Protein AF-A0A3S3P645-F1 (afdb_monomer_lite)

Secondary structure (DSSP, 8-state):
----B-TTTSSSB--EEETTS--EE-HHHHHHHHHHHTTTTSEE-TTT--EESEEEETT-PEEE--------------------------HHHHHHHHHHHHHHHHHHHHHHHHHHHHHHHHHHS-HHHHHHHHHHHHHHHHHHHTT-

Radius of gyration: 29.42 Å; chains: 1; bounding box: 74×70×57 Å

pLDDT: mean 70.56, std 13.42, range [39.84, 90.56]

InterPro domains:
  IPR001841 Zinc finger, RING-type [PS50089] (6-49)
  IPR013083 Zinc finger, RING/FYVE/PHD-type [G3DSA:3.30.40.10] (1-76)
  IPR018957 Zinc finger, C3HC4 RING-type [PF00097] (6-48)

Organism: NCBI:txid1965070

Structure (mmCIF, N/CA/C/O backbone):
data_AF-A0A3S3P645-F1
#
_entry.id   AF-A0A3S3P645-F1
#
loop_
_atom_site.group_PDB
_atom_site.id
_atom_site.type_symbol
_atom_site.label_atom_id
_atom_site.label_alt_id
_atom_site.label_comp_id
_atom_site.label_asym_id
_atom_site.label_entity_id
_atom_site.label_seq_id
_atom_site.pdbx_PDB_ins_code
_atom_site.Cartn_x
_atom_site.Cartn_y
_atom_site.Cartn_z
_atom_site.occupancy
_atom_site.B_iso_or_equiv
_atom_site.auth_seq_id
_atom_site.auth_comp_id
_atom_site.auth_asym_id
_atom_site.auth_atom_id
_atom_site.pdbx_PDB_model_num
ATOM 1 N N . MET A 1 1 ? 10.779 -18.952 7.982 1.00 42.69 1 MET A N 1
ATOM 2 C CA . MET A 1 1 ? 11.229 -17.570 7.736 1.00 42.69 1 MET A CA 1
ATOM 3 C C . MET A 1 1 ? 9.985 -16.738 7.539 1.00 42.69 1 MET A C 1
ATOM 5 O O . MET A 1 1 ? 9.398 -16.782 6.465 1.00 42.69 1 MET A O 1
ATOM 9 N N . ASP A 1 2 ? 9.531 -16.083 8.601 1.00 53.09 2 ASP A N 1
ATOM 10 C CA . ASP A 1 2 ? 8.379 -15.193 8.514 1.00 53.09 2 ASP A CA 1
ATOM 11 C C . ASP A 1 2 ? 8.850 -13.914 7.835 1.00 53.09 2 ASP A C 1
ATOM 13 O O . ASP A 1 2 ? 9.696 -13.201 8.367 1.00 53.09 2 ASP A O 1
ATOM 17 N N . SER A 1 3 ? 8.374 -13.664 6.617 1.00 63.94 3 SER A N 1
ATOM 18 C CA . SER A 1 3 ? 8.698 -12.423 5.926 1.00 63.94 3 SER A CA 1
ATOM 19 C C . SER A 1 3 ? 8.069 -11.275 6.714 1.00 63.94 3 SER A C 1
ATOM 21 O O . SER A 1 3 ? 6.850 -11.209 6.861 1.00 63.94 3 SER A O 1
ATOM 23 N N . GLU A 1 4 ? 8.901 -10.383 7.248 1.00 84.38 4 GLU A N 1
ATOM 24 C CA . GLU A 1 4 ? 8.458 -9.165 7.938 1.00 84.38 4 GLU A CA 1
ATOM 25 C C . GLU A 1 4 ? 7.882 -8.125 6.967 1.00 84.38 4 GLU A C 1
ATOM 27 O O . GLU A 1 4 ? 7.542 -7.020 7.372 1.00 84.38 4 GLU A O 1
ATOM 32 N N . LEU A 1 5 ? 7.766 -8.456 5.680 1.00 90.31 5 LEU A N 1
ATOM 33 C CA . LEU A 1 5 ? 7.269 -7.569 4.640 1.00 90.31 5 LEU A CA 1
ATOM 34 C C . LEU A 1 5 ? 5.745 -7.595 4.545 1.00 90.31 5 LEU A C 1
ATOM 36 O O . LEU A 1 5 ? 5.076 -8.590 4.826 1.00 90.31 5 LEU A O 1
ATOM 40 N N . CYS A 1 6 ? 5.187 -6.471 4.110 1.00 89.19 6 CYS A N 1
ATOM 41 C CA . CYS A 1 6 ? 3.764 -6.328 3.870 1.00 89.19 6 CYS A CA 1
ATOM 42 C C . CYS A 1 6 ? 3.289 -7.298 2.787 1.00 89.19 6 CYS A C 1
ATOM 44 O O . CYS A 1 6 ? 3.789 -7.292 1.667 1.00 89.19 6 CYS A O 1
ATOM 46 N N . GLU A 1 7 ? 2.214 -8.029 3.070 1.00 88.50 7 GLU A N 1
ATOM 47 C CA . GLU A 1 7 ? 1.652 -9.026 2.148 1.00 88.50 7 GLU A CA 1
ATOM 48 C C . GLU A 1 7 ? 0.874 -8.436 0.953 1.00 88.50 7 GLU A C 1
ATOM 50 O O . GLU A 1 7 ? 0.250 -9.176 0.193 1.00 88.50 7 GLU A O 1
ATOM 55 N N . VAL A 1 8 ? 0.862 -7.106 0.811 1.00 89.12 8 VAL A N 1
ATOM 56 C CA . VAL A 1 8 ? 0.199 -6.386 -0.289 1.00 89.12 8 VAL A CA 1
ATOM 57 C C . VAL A 1 8 ? 1.234 -5.739 -1.196 1.00 89.12 8 VAL A C 1
ATOM 59 O O . VAL A 1 8 ? 1.242 -6.021 -2.389 1.00 89.12 8 VAL A O 1
ATOM 62 N N . CYS A 1 9 ? 2.096 -4.872 -0.653 1.00 90.56 9 CYS A N 1
ATOM 63 C CA . CYS A 1 9 ? 3.099 -4.186 -1.467 1.00 90.56 9 CYS A CA 1
ATOM 64 C C . CYS A 1 9 ? 4.414 -4.956 -1.595 1.00 90.56 9 CYS A C 1
ATOM 66 O O . CYS A 1 9 ? 5.139 -4.695 -2.544 1.00 90.56 9 CYS A O 1
ATOM 68 N N . PHE A 1 10 ? 4.734 -5.866 -0.666 1.00 89.81 10 PHE A N 1
ATOM 69 C CA . PHE A 1 10 ? 6.026 -6.567 -0.586 1.00 89.81 10 PHE A CA 1
ATOM 70 C C . PHE A 1 10 ? 7.258 -5.639 -0.562 1.00 89.81 10 PHE A C 1
ATOM 72 O O . PHE A 1 10 ? 8.370 -6.084 -0.827 1.00 89.81 10 PHE A O 1
ATOM 79 N N . ILE A 1 11 ? 7.060 -4.356 -0.239 1.00 89.44 11 ILE A N 1
ATOM 80 C CA . ILE A 1 11 ? 8.100 -3.319 -0.196 1.00 89.44 11 ILE A CA 1
ATOM 81 C C . ILE A 1 11 ? 8.354 -2.914 1.255 1.00 89.44 11 ILE A C 1
ATOM 83 O O . ILE A 1 11 ? 9.472 -3.018 1.748 1.00 89.44 11 ILE A O 1
ATOM 87 N N . ASP A 1 12 ? 7.301 -2.480 1.947 1.00 87.88 12 ASP A N 1
ATOM 88 C CA . ASP A 1 12 ? 7.407 -1.958 3.307 1.00 87.88 12 ASP A CA 1
ATOM 89 C C . ASP A 1 12 ? 7.326 -3.069 4.356 1.00 87.88 12 ASP A C 1
ATOM 91 O O . ASP A 1 12 ? 6.636 -4.077 4.169 1.00 87.88 12 ASP A O 1
ATOM 95 N N . THR A 1 13 ? 7.933 -2.827 5.517 1.00 89.19 13 THR A N 1
ATOM 96 C CA . THR A 1 13 ? 7.786 -3.674 6.703 1.00 89.19 13 THR A CA 1
ATOM 97 C C . THR A 1 13 ? 6.337 -3.685 7.200 1.00 89.19 13 THR A C 1
ATOM 99 O O . THR A 1 13 ? 5.645 -2.661 7.256 1.00 89.19 13 THR A O 1
ATOM 102 N N . ALA A 1 14 ? 5.856 -4.867 7.563 1.00 89.19 14 ALA A N 1
ATOM 103 C CA . ALA A 1 14 ? 4.512 -5.097 8.044 1.00 89.19 14 ALA A CA 1
ATOM 104 C C . ALA A 1 14 ? 4.397 -4.771 9.539 1.00 89.19 14 ALA A C 1
ATOM 106 O O . ALA A 1 14 ? 4.834 -5.543 10.387 1.00 89.19 14 ALA A O 1
ATOM 107 N N . ASN A 1 15 ? 3.736 -3.655 9.847 1.00 85.50 15 ASN A N 1
ATOM 108 C CA . ASN A 1 15 ? 3.604 -3.113 11.203 1.00 85.50 15 ASN A CA 1
ATOM 109 C C . ASN A 1 15 ? 2.163 -3.085 11.743 1.00 85.50 15 ASN A C 1
ATOM 111 O O . ASN A 1 15 ? 1.869 -2.522 12.806 1.00 85.50 15 ASN A O 1
ATOM 115 N N . ALA A 1 16 ? 1.231 -3.680 11.005 1.00 81.06 16 ALA A N 1
ATOM 116 C CA . ALA A 1 16 ? -0.160 -3.796 11.396 1.00 81.06 16 ALA A CA 1
ATOM 117 C C . ALA A 1 16 ? -0.714 -5.171 11.025 1.00 81.06 16 ALA A C 1
ATOM 119 O O . ALA A 1 16 ? -0.348 -5.762 10.011 1.00 81.06 16 ALA A O 1
ATOM 120 N N . LYS A 1 17 ? -1.658 -5.662 11.827 1.00 85.38 17 LYS A N 1
ATOM 121 C CA . LYS A 1 17 ? -2.474 -6.832 11.498 1.00 85.38 17 LYS A CA 1
ATOM 122 C C . LYS A 1 17 ? -3.951 -6.518 11.657 1.00 85.38 17 LYS A C 1
ATOM 124 O O . LYS A 1 17 ? -4.347 -5.664 12.457 1.00 85.38 17 LYS A O 1
ATOM 129 N N . LEU A 1 18 ? -4.772 -7.221 10.894 1.00 82.25 18 LEU A N 1
ATOM 130 C CA . LEU A 1 18 ? -6.220 -7.158 11.034 1.00 82.25 18 LEU A CA 1
ATOM 131 C C . LEU A 1 18 ? -6.698 -8.166 12.071 1.00 82.25 18 LEU A C 1
ATOM 133 O O . LEU A 1 18 ? -6.258 -9.312 12.096 1.00 82.25 18 LEU A O 1
ATOM 137 N N . ASP A 1 19 ? -7.623 -7.731 12.916 1.00 80.44 19 ASP A N 1
ATOM 138 C CA . ASP A 1 19 ? -8.235 -8.591 13.919 1.00 80.44 19 ASP A CA 1
ATOM 139 C C . ASP A 1 19 ? -9.074 -9.697 13.259 1.00 80.44 19 ASP A C 1
ATOM 141 O O . ASP A 1 19 ? -9.854 -9.424 12.344 1.00 80.44 19 ASP A O 1
ATOM 145 N N . GLY A 1 20 ? -8.901 -10.941 13.711 1.00 79.19 20 GLY A N 1
ATOM 146 C CA . GLY A 1 20 ? -9.559 -12.123 13.141 1.00 79.19 20 GLY A CA 1
ATOM 147 C C . GLY A 1 20 ? -8.779 -12.855 12.041 1.00 79.19 20 GLY A C 1
ATOM 148 O O . GLY A 1 20 ? -9.217 -13.924 11.626 1.00 79.19 20 GLY A O 1
ATOM 149 N N . CYS A 1 21 ? -7.621 -12.344 11.605 1.00 86.38 21 CYS A N 1
ATOM 150 C CA . CYS A 1 21 ? -6.718 -13.048 10.688 1.00 86.38 21 CYS A CA 1
ATOM 151 C C . CYS A 1 21 ? -5.242 -12.878 11.096 1.00 86.38 21 CYS A C 1
ATOM 153 O O . CYS A 1 21 ? -4.909 -12.047 11.940 1.00 86.38 21 CYS A O 1
ATOM 155 N N . TRP A 1 22 ? -4.350 -13.667 10.493 1.00 85.62 22 TRP A N 1
ATOM 156 C CA . TRP A 1 22 ? -2.909 -13.651 10.798 1.00 85.62 22 TRP A CA 1
ATOM 157 C C . TRP A 1 22 ? -2.073 -12.838 9.803 1.00 85.62 22 TRP A C 1
ATOM 159 O O . TRP A 1 22 ? -0.856 -12.763 9.946 1.00 85.62 22 TRP A O 1
ATOM 169 N N . HIS A 1 23 ? -2.718 -12.215 8.815 1.00 88.50 23 HIS A N 1
ATOM 170 C CA . HIS A 1 23 ? -2.030 -11.481 7.759 1.00 88.50 23 HIS A CA 1
ATOM 171 C C . HIS A 1 23 ? -1.507 -10.131 8.249 1.00 88.50 23 HIS A C 1
ATOM 173 O O . HIS A 1 23 ? -2.212 -9.400 8.961 1.00 88.50 23 HIS A O 1
ATOM 179 N N . LYS A 1 24 ? -0.282 -9.799 7.836 1.00 88.81 24 LYS A N 1
ATOM 180 C CA . LYS A 1 24 ? 0.414 -8.572 8.228 1.00 88.81 24 LYS A CA 1
ATOM 181 C C . LYS A 1 24 ? 0.529 -7.596 7.053 1.00 88.81 24 LYS A C 1
ATOM 183 O O . LYS A 1 24 ? 0.801 -7.966 5.911 1.00 88.81 24 LYS A O 1
ATOM 188 N N . PHE A 1 25 ? 0.337 -6.316 7.345 1.00 89.00 25 PHE A N 1
ATOM 189 C CA . PHE A 1 25 ? 0.311 -5.236 6.364 1.00 89.00 25 PHE A CA 1
ATOM 190 C C . PHE A 1 25 ? 1.101 -4.030 6.862 1.00 89.00 25 PHE A C 1
ATOM 192 O O . PHE A 1 25 ? 1.188 -3.792 8.066 1.00 89.00 25 PHE A O 1
ATOM 199 N N . CYS A 1 26 ? 1.634 -3.229 5.941 1.00 89.00 26 CYS A N 1
ATOM 200 C CA . CYS A 1 26 ? 2.138 -1.909 6.288 1.00 89.00 26 CYS A CA 1
ATOM 201 C C . CYS A 1 26 ? 0.973 -0.929 6.506 1.00 89.00 26 CYS A C 1
ATOM 203 O O . CYS A 1 26 ? -0.154 -1.117 6.018 1.00 89.00 26 CYS A O 1
ATOM 205 N N . ALA A 1 27 ? 1.255 0.153 7.229 1.00 83.62 27 ALA A N 1
ATOM 206 C CA . ALA A 1 27 ? 0.301 1.228 7.480 1.00 83.62 27 ALA A CA 1
ATOM 207 C C . ALA A 1 27 ? -0.237 1.864 6.182 1.00 83.62 27 ALA A C 1
ATOM 209 O O . ALA A 1 27 ? -1.420 2.202 6.119 1.00 83.62 27 ALA A O 1
ATOM 210 N N . GLY A 1 28 ? 0.594 1.983 5.139 1.00 84.88 28 GLY A N 1
ATOM 211 C CA . GLY A 1 28 ? 0.209 2.554 3.844 1.00 84.88 28 GLY A CA 1
ATOM 212 C C . GLY A 1 28 ? -0.915 1.764 3.171 1.00 84.88 28 GLY A C 1
ATOM 213 O O . GLY A 1 28 ? -2.025 2.278 3.009 1.00 84.88 28 GLY A O 1
ATOM 214 N N . CYS A 1 29 ? -0.668 0.483 2.879 1.00 87.00 29 CYS A N 1
ATOM 215 C CA . CYS A 1 29 ? -1.654 -0.405 2.254 1.00 87.00 29 CYS A CA 1
ATOM 216 C C . CYS A 1 29 ? -2.932 -0.533 3.091 1.00 87.00 29 CYS A C 1
ATOM 218 O O . CYS A 1 29 ? -4.039 -0.535 2.558 1.00 87.00 29 CYS A O 1
ATOM 220 N N . THR A 1 30 ? -2.786 -0.573 4.415 1.00 81.00 30 THR A N 1
ATOM 221 C CA . THR A 1 30 ? -3.898 -0.572 5.370 1.00 81.00 30 THR A CA 1
ATOM 222 C C . THR A 1 30 ? -4.810 0.651 5.196 1.00 81.00 30 THR A C 1
ATOM 224 O O . THR A 1 30 ? -6.035 0.515 5.129 1.00 81.00 30 THR A O 1
ATOM 227 N N . ILE A 1 31 ? -4.238 1.856 5.111 1.00 79.62 31 ILE A N 1
ATOM 228 C CA . ILE A 1 31 ? -4.997 3.104 4.967 1.00 79.62 31 ILE A CA 1
ATOM 229 C C . ILE A 1 31 ? -5.639 3.197 3.583 1.00 79.62 31 ILE A C 1
ATOM 231 O O . ILE A 1 31 ? -6.791 3.621 3.473 1.00 79.62 31 ILE A O 1
ATOM 235 N N . GLU A 1 32 ? -4.941 2.818 2.520 1.00 84.81 32 GLU A N 1
ATOM 236 C CA . GLU A 1 32 ? -5.514 2.843 1.172 1.00 84.81 32 GLU A CA 1
ATOM 237 C C . GLU A 1 32 ? -6.689 1.883 1.041 1.00 84.81 32 GLU A C 1
ATOM 239 O O . GLU A 1 32 ? -7.775 2.280 0.603 1.00 84.81 32 GLU A O 1
ATOM 244 N N . TRP A 1 33 ? -6.515 0.660 1.539 1.00 83.88 33 TRP A N 1
ATOM 245 C CA . TRP A 1 33 ? -7.582 -0.324 1.603 1.00 83.88 33 TRP A CA 1
ATOM 246 C C . TRP A 1 33 ? -8.777 0.203 2.402 1.00 83.88 33 TRP A C 1
ATOM 248 O O . TRP A 1 33 ? -9.916 0.146 1.937 1.00 83.88 33 TRP A O 1
ATOM 258 N N . SER A 1 34 ? -8.510 0.862 3.538 1.00 75.81 34 SER A N 1
ATOM 259 C CA . SER A 1 34 ? -9.537 1.517 4.357 1.00 75.81 34 SER A CA 1
ATOM 260 C C . SER A 1 34 ? -10.414 2.489 3.592 1.00 75.81 34 SER A C 1
ATOM 262 O O . SER A 1 34 ? -11.628 2.550 3.801 1.00 75.81 34 SER A O 1
ATOM 264 N N . ARG A 1 35 ? -9.797 3.255 2.695 1.00 75.62 35 ARG A N 1
ATOM 265 C CA . ARG A 1 35 ? -10.472 4.287 1.915 1.00 75.62 35 ARG A CA 1
ATOM 266 C C . ARG A 1 35 ? -11.311 3.660 0.811 1.00 75.62 35 ARG A C 1
ATOM 268 O O . ARG A 1 35 ? -12.421 4.135 0.576 1.00 75.62 35 ARG A O 1
ATOM 275 N N . ALA A 1 36 ? -10.814 2.597 0.182 1.00 75.56 36 ALA A N 1
ATOM 276 C CA . ALA A 1 36 ? -11.537 1.860 -0.848 1.00 75.56 36 ALA A CA 1
ATOM 277 C C . ALA A 1 36 ? -12.764 1.122 -0.276 1.00 75.56 36 ALA A C 1
ATOM 279 O O . ALA A 1 36 ? -13.859 1.191 -0.840 1.00 75.56 36 ALA A O 1
ATOM 280 N N . GLU A 1 37 ? -12.611 0.466 0.877 1.00 73.00 37 GLU A N 1
ATOM 281 C CA . GLU A 1 37 ? -13.653 -0.378 1.474 1.00 73.00 37 GLU A CA 1
ATOM 282 C C . GLU A 1 37 ? -14.664 0.357 2.351 1.00 73.00 37 GLU A C 1
ATOM 284 O O . GLU A 1 37 ? -15.804 -0.099 2.488 1.00 73.00 37 GLU A O 1
ATOM 289 N N . ALA A 1 38 ? -14.323 1.537 2.885 1.00 59.38 38 ALA A N 1
ATOM 290 C CA . ALA A 1 38 ? -15.274 2.368 3.630 1.00 59.38 38 ALA A CA 1
ATOM 291 C C . ALA A 1 38 ? -16.569 2.663 2.841 1.00 59.38 38 ALA A C 1
ATOM 293 O O . ALA A 1 38 ? -17.595 2.984 3.447 1.00 59.38 38 ALA A O 1
ATOM 294 N N . CYS A 1 39 ? -16.537 2.511 1.514 1.00 52.50 39 CYS A N 1
ATOM 295 C CA . CYS A 1 39 ? -17.671 2.668 0.612 1.00 52.50 39 CYS A CA 1
ATOM 296 C C . CYS A 1 39 ? -18.560 1.413 0.454 1.00 52.50 39 CYS A C 1
ATOM 298 O O . CYS A 1 39 ? -19.682 1.561 -0.023 1.00 52.50 39 CYS A O 1
ATOM 300 N N . ARG A 1 40 ? -18.115 0.196 0.824 1.00 57.38 40 ARG A N 1
ATOM 301 C CA . ARG A 1 40 ? -18.739 -1.080 0.390 1.00 57.38 40 ARG A CA 1
ATOM 302 C C . ARG A 1 40 ? -19.193 -2.046 1.503 1.00 57.38 40 ARG A C 1
ATOM 304 O O . ARG A 1 40 ? -19.233 -3.245 1.290 1.00 57.38 40 ARG A O 1
ATOM 311 N N . ASN A 1 41 ? -19.669 -1.547 2.646 1.00 56.75 41 ASN A N 1
ATOM 312 C CA . ASN A 1 41 ? -20.331 -2.351 3.703 1.00 56.75 41 ASN A CA 1
ATOM 313 C C . ASN A 1 41 ? -19.436 -3.130 4.681 1.00 56.75 41 ASN A C 1
ATOM 315 O O . ASN A 1 41 ? -19.931 -3.993 5.402 1.00 56.75 41 ASN A O 1
ATOM 319 N N . GLY A 1 42 ? -18.186 -2.739 4.891 1.00 64.12 42 GLY A N 1
ATOM 320 C CA . GLY A 1 42 ? -17.377 -3.344 5.950 1.00 64.12 42 GLY A CA 1
ATOM 321 C C . GLY A 1 42 ? -15.906 -3.265 5.629 1.00 64.12 42 GLY A C 1
ATOM 322 O O . GLY A 1 42 ? -15.546 -2.914 4.514 1.00 64.12 42 GLY A O 1
ATOM 323 N N . PHE A 1 43 ? -15.092 -3.550 6.632 1.00 77.06 43 PHE A N 1
ATOM 324 C CA . PHE A 1 43 ? -13.670 -3.731 6.434 1.00 77.06 43 PHE A CA 1
ATOM 325 C C . PHE A 1 43 ? -13.385 -5.221 6.350 1.00 77.06 43 PHE A C 1
ATOM 327 O O . PHE A 1 43 ? -13.855 -5.976 7.202 1.00 77.06 43 PHE A O 1
ATOM 334 N N . THR A 1 44 ? -12.641 -5.641 5.341 1.00 85.00 44 THR A N 1
ATOM 335 C CA . THR A 1 44 ? -12.194 -7.014 5.165 1.00 85.00 44 THR A CA 1
ATOM 336 C C . THR A 1 44 ? -10.688 -7.067 4.982 1.00 85.00 44 THR A C 1
ATOM 338 O O . THR A 1 44 ? -10.039 -6.077 4.647 1.00 85.00 44 THR A O 1
ATOM 341 N N . CYS A 1 45 ? -10.112 -8.234 5.237 1.00 86.06 45 CYS A N 1
ATOM 342 C CA . CYS A 1 45 ? -8.706 -8.477 4.981 1.00 86.06 45 CYS A CA 1
ATOM 343 C C . CYS A 1 45 ? -8.395 -8.433 3.474 1.00 86.06 45 CYS A C 1
ATOM 345 O O . CYS A 1 45 ? -9.034 -9.170 2.720 1.00 86.06 45 CYS A O 1
ATOM 347 N N . PRO A 1 46 ? -7.381 -7.666 3.021 1.00 85.06 46 PRO A N 1
ATOM 348 C CA . PRO A 1 46 ? -6.970 -7.643 1.615 1.00 85.06 46 PRO A CA 1
ATOM 349 C C . PRO A 1 46 ? -6.648 -9.029 1.043 1.00 85.06 46 PRO A C 1
ATOM 351 O O . PRO A 1 46 ? -6.887 -9.274 -0.137 1.00 85.06 46 PRO A O 1
ATOM 354 N N . LYS A 1 47 ? -6.140 -9.942 1.884 1.00 87.12 47 LYS A N 1
ATOM 355 C CA . LYS A 1 47 ? -5.692 -11.275 1.467 1.00 87.12 47 LYS A CA 1
ATOM 356 C C . LYS A 1 47 ? -6.765 -12.354 1.590 1.00 87.12 47 LYS A C 1
ATOM 358 O O . LYS A 1 47 ? -7.071 -13.014 0.606 1.00 87.12 47 LYS A O 1
ATOM 363 N N . CYS A 1 48 ? -7.366 -12.531 2.770 1.00 86.38 48 CYS A N 1
ATOM 364 C CA . CYS A 1 48 ? -8.358 -13.595 2.997 1.00 86.38 48 CYS A CA 1
ATOM 365 C C . CYS A 1 48 ? -9.816 -13.132 2.981 1.00 86.38 48 CYS A C 1
ATOM 367 O O . CYS A 1 48 ? -10.705 -13.955 3.180 1.00 86.38 48 CYS A O 1
ATOM 369 N N . ARG A 1 49 ? -10.080 -11.830 2.798 1.00 85.69 49 ARG A N 1
ATOM 370 C CA . ARG A 1 49 ? -11.431 -11.236 2.797 1.00 85.69 49 ARG A CA 1
ATOM 371 C C . ARG A 1 49 ? -12.250 -11.483 4.067 1.00 85.69 49 ARG A C 1
ATOM 373 O O . ARG A 1 49 ? -13.442 -11.185 4.088 1.00 85.69 49 ARG A O 1
ATOM 380 N N . GLN A 1 50 ? -11.631 -11.969 5.145 1.00 84.06 50 GLN A N 1
ATOM 381 C CA . GLN A 1 50 ? -12.311 -12.090 6.429 1.00 84.06 50 GLN A CA 1
ATOM 382 C C . GLN A 1 50 ? -12.737 -10.704 6.922 1.00 84.06 50 GLN A C 1
ATOM 384 O O . GLN A 1 50 ? -11.947 -9.760 6.828 1.00 84.06 50 GLN A O 1
ATOM 389 N N . PRO A 1 51 ? -13.971 -10.562 7.426 1.00 81.69 51 PRO A N 1
ATOM 390 C CA . PRO A 1 51 ? -14.444 -9.303 7.969 1.00 81.69 51 PRO A CA 1
ATOM 391 C C . PRO A 1 51 ? -13.693 -8.972 9.260 1.00 81.69 51 PRO A C 1
ATOM 393 O O . PRO A 1 51 ? -13.563 -9.810 10.150 1.00 81.69 51 PRO A O 1
ATOM 396 N N . SER A 1 52 ? -13.256 -7.723 9.381 1.00 78.69 52 SER A N 1
ATOM 397 C CA . SER A 1 52 ? -12.528 -7.224 10.544 1.00 78.69 52 SER A CA 1
ATOM 398 C C . SER A 1 52 ? -13.097 -5.884 10.996 1.00 78.69 52 SER A C 1
ATOM 400 O O . SER A 1 52 ? -13.498 -5.036 10.199 1.00 78.69 52 SER A O 1
ATOM 402 N N . THR A 1 53 ? -13.118 -5.663 12.307 1.00 72.31 53 THR A N 1
ATOM 403 C CA . THR A 1 53 ? -13.605 -4.407 12.907 1.00 72.31 53 THR A CA 1
ATOM 404 C C . THR A 1 53 ? -12.493 -3.558 13.518 1.00 72.31 53 THR A C 1
ATOM 406 O O . THR A 1 53 ? -12.721 -2.386 13.839 1.00 72.31 53 THR A O 1
ATOM 409 N N . PHE A 1 54 ? -11.295 -4.124 13.675 1.00 75.94 54 PHE A N 1
ATOM 410 C CA . PHE A 1 54 ? -10.157 -3.480 14.321 1.00 75.94 54 PHE A CA 1
ATOM 411 C C . PHE A 1 54 ? -8.856 -3.739 13.556 1.00 75.94 54 PHE A C 1
ATOM 413 O O . PHE A 1 54 ? -8.633 -4.837 13.047 1.00 75.94 54 PHE A O 1
ATOM 420 N N . PHE A 1 55 ? -7.986 -2.731 13.551 1.00 79.25 55 PHE A N 1
ATOM 421 C CA . PHE A 1 55 ? -6.555 -2.908 13.315 1.00 79.25 55 PHE A CA 1
ATOM 422 C C . PHE A 1 55 ? -5.832 -3.083 14.641 1.00 79.25 55 PHE A C 1
ATOM 424 O O . PHE A 1 55 ? -6.157 -2.394 15.605 1.00 79.25 55 PHE A O 1
ATOM 431 N N . VAL A 1 56 ? -4.839 -3.962 14.677 1.00 79.25 56 VAL A N 1
ATOM 432 C CA . VAL A 1 56 ? -3.909 -4.111 15.796 1.00 79.25 56 VAL A CA 1
ATOM 433 C C . VAL A 1 56 ? -2.533 -3.700 15.292 1.00 79.25 56 VAL A C 1
ATOM 435 O O . VAL A 1 56 ? -2.030 -4.289 14.337 1.00 79.25 56 VAL A O 1
ATOM 438 N N . ASN A 1 57 ? -1.951 -2.660 15.884 1.00 80.62 57 ASN A N 1
ATOM 439 C CA . ASN A 1 57 ? -0.575 -2.268 15.571 1.00 80.62 57 ASN A CA 1
ATOM 440 C C . ASN A 1 57 ? 0.438 -3.169 16.305 1.00 80.62 57 ASN A C 1
ATOM 442 O O . ASN A 1 57 ? 0.055 -3.980 17.151 1.00 80.62 57 ASN A O 1
ATOM 446 N N . GLU A 1 58 ? 1.728 -2.999 16.017 1.00 73.81 58 GLU A N 1
ATOM 447 C CA . GLU A 1 58 ? 2.823 -3.691 16.723 1.00 73.81 58 GLU A CA 1
ATOM 448 C C . GLU A 1 58 ? 2.771 -3.519 18.248 1.00 73.81 58 GLU A C 1
ATOM 450 O O . GLU A 1 58 ? 3.012 -4.467 18.986 1.00 73.81 58 GLU A O 1
ATOM 455 N N . ALA A 1 59 ? 2.357 -2.344 18.731 1.00 75.06 59 ALA A N 1
ATOM 456 C CA . ALA A 1 59 ? 2.184 -2.068 20.159 1.00 75.06 59 ALA A CA 1
ATOM 457 C C . ALA A 1 59 ? 0.937 -2.740 20.783 1.00 75.06 59 ALA A C 1
ATOM 459 O O . ALA A 1 59 ? 0.567 -2.428 21.914 1.00 75.06 59 ALA A O 1
ATOM 460 N N . GLY A 1 60 ? 0.223 -3.600 20.046 1.00 75.06 60 GLY A N 1
ATOM 461 C CA . GLY A 1 60 ? -0.986 -4.288 20.512 1.00 75.06 60 GLY A CA 1
ATOM 462 C C . GLY A 1 60 ? -2.225 -3.390 20.645 1.00 75.06 60 GLY A C 1
ATOM 463 O O . GLY A 1 60 ? -3.290 -3.843 21.071 1.00 75.06 60 GLY A O 1
ATOM 464 N N . LYS A 1 61 ? -2.135 -2.114 20.263 1.00 78.12 61 LYS A N 1
ATOM 465 C CA . LYS A 1 61 ? -3.230 -1.146 20.346 1.00 78.12 61 LYS A CA 1
ATOM 466 C C . LYS A 1 61 ? -4.265 -1.428 19.263 1.00 78.12 61 LYS A C 1
ATOM 468 O O . LYS A 1 61 ? -3.975 -1.383 18.067 1.00 78.12 61 LYS A O 1
ATOM 473 N N . ARG A 1 62 ? -5.508 -1.654 19.697 1.00 79.69 62 ARG A N 1
ATOM 474 C CA . ARG A 1 62 ? -6.659 -1.865 18.810 1.00 79.69 62 ARG A CA 1
ATOM 475 C C . ARG A 1 62 ? -7.228 -0.525 18.352 1.00 79.69 62 ARG A C 1
ATOM 477 O O . ARG A 1 62 ? -7.721 0.265 19.155 1.00 79.69 62 ARG A O 1
ATOM 484 N N . ILE A 1 63 ? -7.196 -0.276 17.050 1.00 75.62 63 ILE A N 1
ATOM 485 C CA . ILE A 1 63 ? -7.756 0.911 16.408 1.00 75.62 63 ILE A CA 1
ATOM 486 C C . ILE A 1 63 ? -9.063 0.505 15.731 1.00 75.62 63 ILE A C 1
ATOM 488 O O . ILE A 1 63 ? -9.079 -0.319 14.817 1.00 75.62 63 ILE A O 1
ATOM 492 N N . LYS A 1 64 ? -10.184 1.072 16.194 1.00 74.69 64 LYS A N 1
ATOM 493 C CA . LYS A 1 64 ? -11.509 0.767 15.642 1.00 74.69 64 LYS A CA 1
ATOM 494 C C . LYS A 1 64 ? -11.647 1.328 14.236 1.00 74.69 64 LYS A C 1
ATOM 496 O O . LYS A 1 64 ? -11.512 2.534 14.019 1.00 74.69 64 LYS A O 1
ATOM 501 N N . LEU A 1 65 ? -12.029 0.461 13.307 1.00 70.44 65 LEU A N 1
ATOM 502 C CA . LEU A 1 65 ? -12.299 0.844 11.935 1.00 70.44 65 LEU A CA 1
ATOM 503 C C . LEU A 1 65 ? -13.661 1.506 11.837 1.00 70.44 65 LEU A C 1
ATOM 505 O O . LEU A 1 65 ? -14.711 0.870 11.744 1.00 70.44 65 LEU A O 1
ATOM 509 N N . ARG A 1 66 ? -13.658 2.838 11.903 1.00 63.66 66 ARG A N 1
ATOM 510 C CA . ARG A 1 66 ? -14.859 3.613 11.623 1.00 63.66 66 ARG A CA 1
ATOM 511 C C . ARG A 1 66 ? -15.109 3.585 10.124 1.00 63.66 66 ARG A C 1
ATOM 513 O O . ARG A 1 66 ? -14.323 4.131 9.355 1.00 63.66 66 ARG A O 1
ATOM 520 N N . ARG A 1 67 ? -16.268 3.048 9.720 1.00 58.53 67 ARG A N 1
ATOM 521 C CA . ARG A 1 67 ? -16.847 3.407 8.421 1.00 58.53 67 ARG A CA 1
ATOM 522 C C . ARG A 1 67 ? -16.870 4.922 8.360 1.00 58.53 67 ARG A C 1
ATOM 524 O O . ARG A 1 67 ? -17.469 5.569 9.227 1.00 58.53 67 ARG A O 1
ATOM 531 N N . ASN A 1 68 ? -16.226 5.471 7.342 1.00 55.34 68 ASN A N 1
ATOM 532 C CA . ASN A 1 68 ? -16.294 6.885 7.052 1.00 55.34 68 ASN A CA 1
ATOM 533 C C . ASN A 1 68 ? -17.714 7.160 6.540 1.00 55.34 68 ASN A C 1
ATOM 535 O O . ASN A 1 68 ? -17.964 7.242 5.340 1.00 55.34 68 ASN A O 1
ATOM 539 N N . ARG A 1 69 ? -18.692 7.217 7.457 1.00 52.59 69 ARG A N 1
ATOM 540 C CA . ARG A 1 69 ? -20.020 7.750 7.174 1.00 52.59 69 ARG A CA 1
ATOM 541 C C . ARG A 1 69 ? -19.771 9.211 6.847 1.00 52.59 69 ARG A C 1
ATOM 543 O O . ARG A 1 69 ? -19.821 10.053 7.742 1.00 52.59 69 ARG A O 1
ATOM 550 N N . ARG A 1 70 ? -19.487 9.514 5.575 1.00 54.41 70 ARG A N 1
ATOM 551 C CA . ARG A 1 70 ? -19.686 10.855 5.035 1.00 54.41 70 ARG A CA 1
ATOM 552 C C . ARG A 1 70 ? -21.074 11.237 5.513 1.00 54.41 70 ARG A C 1
ATOM 554 O O . ARG A 1 70 ? -22.057 10.616 5.107 1.00 54.41 70 ARG A O 1
ATOM 561 N N . ARG A 1 71 ? -21.149 12.157 6.477 1.00 50.22 71 ARG A N 1
ATOM 562 C CA . ARG A 1 71 ? -22.417 12.705 6.936 1.00 50.22 71 ARG A CA 1
ATOM 563 C C . ARG A 1 71 ? -23.052 13.281 5.677 1.00 50.22 71 ARG A C 1
ATOM 565 O O . ARG A 1 71 ? -22.659 14.358 5.242 1.00 50.22 71 ARG A O 1
ATOM 572 N N . ARG A 1 72 ? -24.000 12.561 5.068 1.00 50.69 72 ARG A N 1
ATOM 573 C CA . ARG A 1 72 ? -24.983 13.156 4.166 1.00 50.69 72 ARG A CA 1
ATOM 574 C C . ARG A 1 72 ? -25.760 14.126 5.047 1.00 50.69 72 ARG A C 1
ATOM 576 O O . ARG A 1 72 ? -26.768 13.756 5.641 1.00 50.69 72 ARG A O 1
ATOM 583 N N . ARG A 1 73 ? -25.232 15.339 5.234 1.00 47.97 73 ARG A N 1
ATOM 584 C CA . ARG A 1 73 ? -26.002 16.442 5.792 1.00 47.97 73 ARG A CA 1
ATOM 585 C C . ARG A 1 73 ? -27.143 16.652 4.807 1.00 47.97 73 ARG A C 1
ATOM 587 O O . ARG A 1 73 ? -26.946 17.204 3.732 1.00 47.97 73 ARG A O 1
ATOM 594 N N . ARG A 1 74 ? -28.326 16.152 5.164 1.00 47.47 74 ARG A N 1
ATOM 595 C CA . ARG A 1 74 ? -29.582 16.648 4.614 1.00 47.47 74 ARG A CA 1
ATOM 596 C C . ARG A 1 74 ? -29.665 18.113 5.035 1.00 47.47 74 ARG A C 1
ATOM 598 O O . ARG A 1 74 ? -30.028 18.409 6.166 1.00 47.47 74 ARG A O 1
ATOM 605 N N . ARG A 1 75 ? -29.252 19.018 4.158 1.00 43.78 75 ARG A N 1
ATOM 606 C CA . ARG A 1 75 ? -29.679 20.411 4.207 1.00 43.78 75 ARG A CA 1
ATOM 607 C C . ARG A 1 75 ? -29.916 20.835 2.770 1.00 43.78 75 ARG A C 1
ATOM 609 O O . ARG A 1 75 ? -28.981 21.159 2.051 1.00 43.78 75 ARG A O 1
ATOM 616 N N . TRP A 1 76 ? -31.174 20.733 2.357 1.00 48.84 76 TRP A N 1
ATOM 617 C CA . TRP A 1 76 ? -31.685 21.497 1.232 1.00 48.84 76 TRP A CA 1
ATOM 618 C C . TRP A 1 76 ? -31.549 22.967 1.615 1.00 48.84 76 TRP A C 1
ATOM 620 O O . TRP A 1 76 ? -32.385 23.503 2.330 1.00 48.84 76 TRP A O 1
ATOM 630 N N . MET A 1 77 ? -30.443 23.588 1.236 1.00 39.84 77 MET A N 1
ATOM 631 C CA . MET A 1 77 ? -30.373 25.030 1.067 1.00 39.84 77 MET A CA 1
ATOM 632 C C . MET A 1 77 ? -29.571 25.258 -0.199 1.00 39.84 77 MET A C 1
ATOM 634 O O . MET A 1 77 ? -28.481 24.710 -0.354 1.00 39.84 77 MET A O 1
ATOM 638 N N . SER A 1 78 ? -30.166 26.009 -1.117 1.00 47.62 78 SER A N 1
ATOM 639 C CA . SER A 1 78 ? -29.547 26.497 -2.337 1.00 47.62 78 SER A CA 1
ATOM 640 C C . SER A 1 78 ? -28.304 27.311 -1.986 1.00 47.62 78 SER A C 1
ATOM 642 O O . SER A 1 78 ? -28.363 28.516 -1.761 1.00 47.62 78 SER A O 1
ATOM 644 N N . THR A 1 79 ? -27.165 26.648 -1.905 1.00 47.31 79 THR A N 1
ATOM 645 C CA . THR A 1 79 ? -25.872 27.303 -2.015 1.00 47.31 79 THR A CA 1
ATOM 646 C C . THR A 1 79 ? -25.376 26.983 -3.407 1.00 47.31 79 THR A C 1
ATOM 648 O O . THR A 1 79 ? -25.143 25.815 -3.728 1.00 47.31 79 THR A O 1
ATOM 651 N N . THR A 1 80 ? -25.282 28.019 -4.236 1.00 54.72 80 THR A N 1
ATOM 652 C CA . THR A 1 80 ? -24.481 28.055 -5.461 1.00 54.72 80 THR A CA 1
ATOM 653 C C . THR A 1 80 ? -23.235 27.183 -5.285 1.00 54.72 80 THR A C 1
ATOM 655 O O . THR A 1 80 ? -22.593 27.270 -4.234 1.00 54.72 80 THR A O 1
ATOM 658 N N . PRO A 1 81 ? -22.896 26.306 -6.249 1.00 49.09 81 PRO A N 1
ATOM 659 C CA . PRO A 1 81 ? -21.712 25.472 -6.132 1.00 49.09 81 PRO A CA 1
ATOM 660 C C . PRO A 1 81 ? -20.507 26.395 -5.958 1.00 49.09 81 PRO A C 1
ATOM 662 O O . PRO A 1 81 ? -20.120 27.105 -6.884 1.00 49.09 81 PRO A O 1
ATOM 665 N N . VAL A 1 82 ? -19.937 26.412 -4.751 1.00 51.47 82 VAL A N 1
ATOM 666 C CA . VAL A 1 82 ? -18.639 27.034 -4.510 1.00 51.47 82 VAL A CA 1
ATOM 667 C C . VAL A 1 82 ? -17.676 26.233 -5.366 1.00 51.47 82 VAL A C 1
ATOM 669 O O . VAL A 1 82 ? -17.404 25.062 -5.090 1.00 51.47 82 VAL A O 1
ATOM 672 N N . ARG A 1 83 ? -17.257 26.842 -6.478 1.00 51.25 83 ARG A N 1
ATOM 673 C CA . ARG A 1 83 ? -16.205 26.330 -7.348 1.00 51.25 83 ARG A CA 1
ATOM 674 C C . ARG A 1 83 ? -15.066 25.908 -6.419 1.00 51.25 83 ARG A C 1
ATOM 676 O O . ARG A 1 83 ?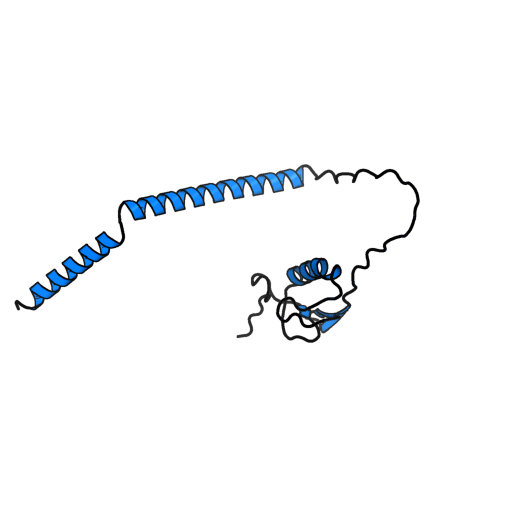 -14.661 26.746 -5.615 1.00 51.25 83 ARG A O 1
ATOM 683 N N . PRO A 1 84 ? -14.612 24.639 -6.446 1.00 48.81 84 PRO A N 1
ATOM 684 C CA . PRO A 1 84 ? -13.533 24.211 -5.576 1.00 48.81 84 PRO A CA 1
ATOM 685 C C . PRO A 1 84 ? -12.390 25.186 -5.800 1.00 48.81 84 PRO A C 1
ATOM 687 O O . PRO A 1 84 ? -11.919 25.342 -6.930 1.00 48.81 84 PRO A O 1
ATOM 690 N N . GLU A 1 85 ? -12.040 25.909 -4.741 1.00 48.66 85 GLU A N 1
ATOM 691 C CA . GLU A 1 85 ? -10.885 26.775 -4.743 1.00 48.66 85 GLU A CA 1
ATOM 692 C C . GLU A 1 85 ? -9.723 25.835 -5.003 1.00 48.66 85 GLU A C 1
ATOM 694 O O . GLU A 1 85 ? -9.378 24.987 -4.176 1.00 48.66 85 GLU A O 1
ATOM 699 N N . VAL A 1 86 ? -9.257 25.859 -6.252 1.00 53.00 86 VAL A N 1
ATOM 700 C CA . VAL A 1 86 ? -8.109 25.097 -6.698 1.00 53.00 86 VAL A CA 1
ATOM 701 C C . VAL A 1 86 ? -7.010 25.566 -5.772 1.00 53.00 86 VAL A C 1
ATOM 703 O O . VAL A 1 86 ? -6.542 26.693 -5.923 1.00 53.00 86 VAL A O 1
ATOM 706 N N . LEU A 1 87 ? -6.689 24.739 -4.769 1.00 48.47 87 LEU A N 1
ATOM 707 C CA . LEU A 1 87 ? -5.515 24.887 -3.925 1.00 48.47 87 LEU A CA 1
ATOM 708 C C . LEU A 1 87 ? -4.395 25.219 -4.894 1.00 48.47 87 LEU A C 1
ATOM 710 O O . LEU A 1 87 ? -4.005 24.370 -5.700 1.00 48.47 87 LEU A O 1
ATOM 714 N N . ARG A 1 88 ? -4.002 26.496 -4.913 1.00 51.25 88 ARG A N 1
ATOM 715 C CA . ARG A 1 88 ? -2.931 26.983 -5.766 1.00 51.25 88 ARG A CA 1
ATOM 716 C C . ARG A 1 88 ? -1.721 26.186 -5.321 1.00 51.25 88 ARG A C 1
ATOM 718 O O . ARG A 1 88 ? -1.159 26.477 -4.269 1.00 51.25 88 ARG A O 1
ATOM 725 N N . ARG A 1 89 ? -1.392 25.137 -6.082 1.00 54.66 89 ARG A N 1
ATOM 726 C CA . ARG A 1 89 ? -0.147 24.401 -5.910 1.00 54.66 89 ARG A CA 1
ATOM 727 C C . ARG A 1 89 ? 0.943 25.445 -5.884 1.00 54.66 89 ARG A C 1
ATOM 729 O O . ARG A 1 89 ? 0.981 26.340 -6.734 1.00 54.66 89 ARG A O 1
ATOM 736 N N . THR A 1 90 ? 1.753 25.397 -4.840 1.00 59.59 90 THR A N 1
ATOM 737 C CA . THR A 1 90 ? 2.853 26.340 -4.735 1.00 59.59 90 THR A CA 1
ATOM 738 C C . THR A 1 90 ? 3.778 26.088 -5.925 1.00 59.59 90 THR A C 1
ATOM 740 O O . THR A 1 90 ? 3.945 24.957 -6.388 1.00 59.59 90 THR A O 1
ATOM 743 N N . THR A 1 91 ? 4.372 27.147 -6.469 1.00 65.69 91 THR A N 1
ATOM 744 C CA . THR A 1 91 ? 5.272 27.060 -7.633 1.00 65.69 91 THR A CA 1
ATOM 745 C C . THR A 1 91 ? 6.429 26.077 -7.414 1.00 65.69 91 THR A C 1
ATOM 747 O O . THR A 1 91 ? 6.966 25.549 -8.387 1.00 65.69 91 THR A O 1
ATOM 750 N N . ALA A 1 92 ? 6.775 25.799 -6.151 1.00 63.94 92 ALA A N 1
ATOM 751 C CA . ALA A 1 92 ? 7.752 24.803 -5.728 1.00 63.94 92 ALA A CA 1
ATOM 752 C C . ALA A 1 92 ? 7.280 23.357 -5.966 1.00 63.94 92 ALA A C 1
ATOM 754 O O . ALA A 1 92 ? 7.999 22.585 -6.601 1.00 63.94 92 ALA A O 1
ATOM 755 N N . GLU A 1 93 ? 6.064 23.000 -5.542 1.00 63.56 93 GLU A N 1
ATOM 756 C CA . GLU A 1 93 ? 5.490 21.661 -5.760 1.00 63.56 93 GLU A CA 1
ATOM 757 C C . GLU A 1 93 ? 5.352 21.349 -7.255 1.00 63.56 93 GLU A C 1
ATOM 759 O O . GLU A 1 93 ? 5.717 20.267 -7.717 1.00 63.56 93 GLU A O 1
ATOM 764 N N . ASP A 1 94 ? 4.916 22.332 -8.045 1.00 66.31 94 ASP A N 1
ATOM 765 C CA . ASP A 1 94 ? 4.830 22.184 -9.497 1.00 66.31 94 ASP A CA 1
ATOM 766 C C . ASP A 1 94 ? 6.208 22.130 -10.181 1.00 66.31 94 ASP A C 1
ATOM 768 O O . ASP A 1 94 ? 6.310 21.638 -11.308 1.00 66.31 94 ASP A O 1
ATOM 772 N N . ARG A 1 95 ? 7.281 22.633 -9.553 1.00 65.12 95 ARG A N 1
ATOM 773 C CA . ARG A 1 95 ? 8.658 22.485 -10.059 1.00 65.12 95 ARG A CA 1
ATOM 774 C C . ARG A 1 95 ? 9.170 21.067 -9.836 1.00 65.12 95 ARG A C 1
ATOM 776 O O . ARG A 1 95 ? 9.693 20.469 -10.771 1.00 65.12 95 ARG A O 1
ATOM 783 N N . ILE A 1 96 ? 8.941 20.521 -8.642 1.00 68.56 96 ILE A N 1
ATOM 784 C CA . ILE A 1 96 ? 9.329 19.151 -8.280 1.00 68.56 96 ILE A CA 1
ATOM 785 C C . ILE A 1 96 ? 8.593 18.147 -9.174 1.00 68.56 96 ILE A C 1
ATOM 787 O O . ILE A 1 96 ? 9.219 17.305 -9.814 1.00 68.56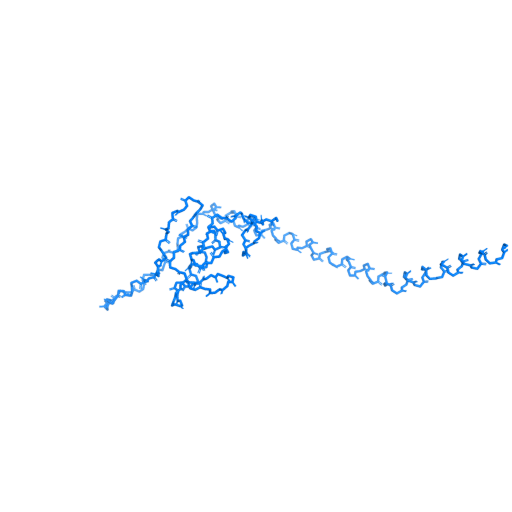 96 ILE A O 1
ATOM 791 N N . LEU A 1 97 ? 7.271 18.294 -9.321 1.00 67.56 97 LEU A N 1
ATOM 792 C CA . LEU A 1 97 ? 6.471 17.414 -10.180 1.00 67.56 97 LEU A CA 1
ATOM 793 C C . LEU A 1 97 ? 6.858 17.510 -11.663 1.00 67.56 97 LEU A C 1
ATOM 795 O O . LEU A 1 97 ? 6.732 16.5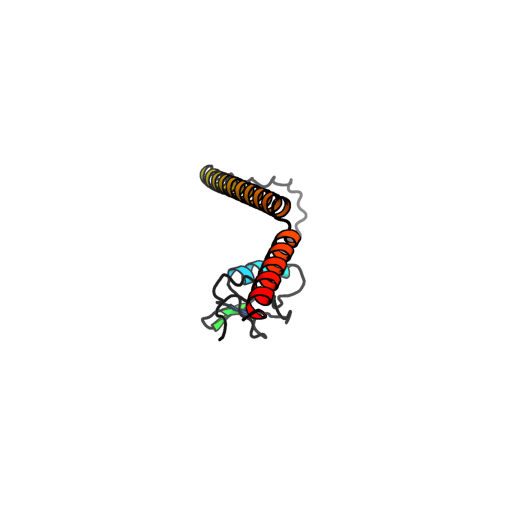24 -12.391 1.00 67.56 97 LEU A O 1
ATOM 799 N N . ARG A 1 98 ? 7.320 18.677 -12.134 1.00 66.88 98 ARG A N 1
ATOM 800 C CA . ARG A 1 98 ? 7.846 18.828 -13.499 1.00 66.88 98 ARG A CA 1
ATOM 801 C C . ARG A 1 98 ? 9.201 18.141 -13.668 1.00 66.88 98 ARG A C 1
ATOM 803 O O . ARG A 1 98 ? 9.355 17.439 -14.662 1.00 66.88 98 ARG A O 1
ATOM 810 N N . GLY A 1 99 ? 10.105 18.272 -12.694 1.00 71.44 99 GLY A N 1
ATOM 811 C CA . GLY A 1 99 ? 11.403 17.584 -12.685 1.00 71.44 99 GLY A CA 1
ATOM 812 C C . GLY A 1 99 ? 11.260 16.060 -12.717 1.00 71.44 99 GLY A C 1
ATOM 813 O O . GLY A 1 99 ? 11.777 15.405 -13.621 1.00 71.44 99 GLY A O 1
ATOM 814 N N . MET A 1 100 ? 10.427 15.504 -11.831 1.00 70.50 100 MET A N 1
ATOM 815 C CA . MET A 1 100 ? 10.168 14.057 -11.795 1.00 70.50 100 MET A CA 1
ATOM 816 C C . MET A 1 100 ? 9.565 13.535 -13.109 1.00 70.50 100 MET A C 1
ATOM 818 O O . MET A 1 100 ? 9.884 12.440 -13.563 1.00 70.50 100 MET A O 1
ATOM 822 N N . ARG A 1 101 ? 8.696 14.322 -13.762 1.00 74.44 101 ARG A N 1
ATOM 823 C CA . ARG A 1 101 ? 8.110 13.949 -15.061 1.00 74.44 101 ARG A CA 1
ATOM 824 C C . ARG A 1 101 ? 9.126 13.978 -16.201 1.00 74.44 101 ARG A C 1
ATOM 826 O O . ARG A 1 101 ? 8.987 13.174 -17.121 1.00 74.44 101 ARG A O 1
ATOM 833 N N . SER A 1 102 ? 10.099 14.891 -16.187 1.00 72.81 102 SER A N 1
ATOM 834 C CA . SER A 1 102 ? 11.168 14.904 -17.194 1.00 72.81 102 SER A CA 1
ATOM 835 C C . SER A 1 102 ? 12.125 13.729 -17.028 1.00 72.81 102 SER A C 1
ATOM 837 O O . SER A 1 102 ? 12.441 13.089 -18.026 1.00 72.81 102 SER A O 1
ATOM 839 N N . GLU A 1 103 ? 12.506 13.396 -15.794 1.00 75.19 103 GLU A N 1
ATOM 840 C CA . GLU A 1 103 ? 13.369 12.243 -15.502 1.00 75.19 103 GLU A CA 1
ATOM 841 C C . GLU A 1 103 ? 12.689 10.933 -15.904 1.00 75.19 103 GLU A C 1
ATOM 843 O O . GLU A 1 103 ? 13.264 10.131 -16.634 1.00 75.19 103 GLU A O 1
ATOM 848 N N . TYR A 1 104 ? 11.411 10.765 -15.552 1.00 77.75 104 TYR A N 1
ATOM 849 C CA . TYR A 1 104 ? 10.640 9.591 -15.959 1.00 77.75 104 TYR A CA 1
ATOM 850 C C . TYR A 1 104 ? 10.553 9.445 -17.487 1.00 77.75 104 TYR A C 1
ATOM 852 O O . TYR A 1 104 ? 10.700 8.349 -18.020 1.00 77.75 104 TYR A O 1
ATOM 860 N N . ARG A 1 105 ? 10.359 10.550 -18.223 1.00 78.69 105 ARG A N 1
ATOM 861 C CA . ARG A 1 105 ? 10.339 10.525 -19.697 1.00 78.69 105 ARG A CA 1
ATOM 862 C C . ARG A 1 105 ? 11.699 10.188 -20.308 1.00 78.69 1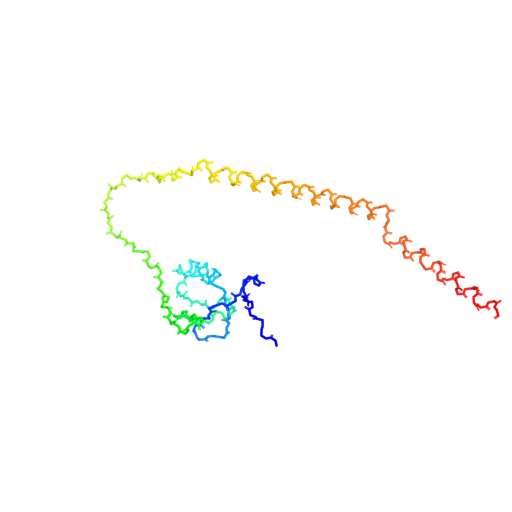05 ARG A C 1
ATOM 864 O O . ARG A 1 105 ? 11.717 9.590 -21.379 1.00 78.69 105 ARG A O 1
ATOM 871 N N . ALA A 1 106 ? 12.802 10.584 -19.676 1.00 77.88 106 ALA A N 1
ATO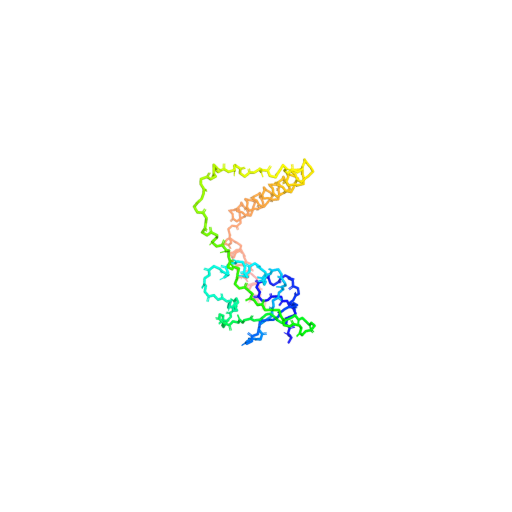M 872 C CA . ALA A 1 106 ? 14.142 10.218 -20.126 1.00 77.88 106 ALA A CA 1
ATOM 873 C C . ALA A 1 106 ? 14.375 8.709 -19.957 1.00 77.88 106 ALA A C 1
ATOM 875 O O . ALA A 1 106 ? 14.737 8.044 -20.922 1.00 77.88 106 ALA A O 1
ATOM 876 N N . ILE A 1 107 ? 14.027 8.165 -18.787 1.00 80.12 107 ILE A N 1
ATOM 877 C CA . ILE A 1 107 ? 14.139 6.730 -18.485 1.00 80.12 107 ILE A CA 1
ATOM 878 C C . ILE A 1 107 ? 13.307 5.889 -19.461 1.00 80.12 107 ILE A C 1
ATOM 880 O O . ILE A 1 107 ? 13.793 4.896 -19.992 1.00 80.12 107 ILE A O 1
ATOM 884 N N . VAL A 1 108 ? 12.064 6.292 -19.749 1.00 84.38 108 VAL A N 1
ATOM 885 C CA . VAL A 1 108 ? 11.210 5.562 -20.706 1.00 84.38 108 VAL A CA 1
ATOM 886 C C . VAL A 1 108 ? 11.835 5.524 -22.106 1.00 84.38 108 VAL A C 1
ATOM 888 O O . VAL A 1 108 ? 11.822 4.477 -22.741 1.00 84.38 108 VAL A O 1
ATOM 891 N N . ARG A 1 109 ? 12.449 6.622 -22.569 1.00 84.88 109 ARG A N 1
ATOM 892 C CA . ARG A 1 109 ? 13.138 6.650 -23.871 1.00 84.88 109 ARG A CA 1
ATOM 893 C C . ARG A 1 109 ? 14.376 5.757 -23.906 1.00 84.88 109 ARG A C 1
ATOM 895 O O . ARG A 1 109 ? 14.644 5.150 -24.936 1.00 84.88 109 ARG A O 1
ATOM 902 N N . GLU A 1 110 ? 15.127 5.683 -22.809 1.00 82.56 110 GLU A N 1
ATOM 903 C CA . GLU A 1 110 ? 16.270 4.769 -22.703 1.00 82.56 110 GLU A CA 1
ATOM 904 C C . GLU A 1 110 ? 15.820 3.307 -22.745 1.00 82.56 110 GLU A C 1
ATOM 906 O O . GLU A 1 110 ? 16.423 2.504 -23.453 1.00 82.56 110 GLU A O 1
ATOM 911 N N . ILE A 1 111 ? 14.726 2.970 -22.056 1.00 82.56 111 ILE A N 1
ATOM 912 C CA . ILE A 1 111 ? 14.143 1.623 -22.097 1.00 82.56 111 ILE A CA 1
ATOM 913 C C . ILE A 1 111 ? 13.695 1.268 -23.519 1.00 82.56 111 ILE A C 1
ATOM 915 O O . ILE A 1 111 ? 14.044 0.192 -24.005 1.00 82.56 111 ILE A O 1
ATOM 919 N N . ASP A 1 112 ? 12.983 2.166 -24.205 1.00 83.62 112 ASP A N 1
ATOM 920 C CA . ASP A 1 112 ? 12.543 1.943 -25.588 1.00 83.62 112 ASP A CA 1
ATOM 921 C C . ASP A 1 112 ? 13.742 1.721 -26.532 1.00 83.62 112 ASP A C 1
ATOM 923 O O . ASP A 1 112 ? 13.729 0.792 -27.342 1.00 83.62 112 ASP A O 1
ATOM 927 N N . ALA A 1 113 ? 14.820 2.501 -26.379 1.00 85.06 113 ALA A N 1
ATOM 928 C CA . ALA A 1 113 ? 16.043 2.343 -27.167 1.00 85.06 113 ALA A CA 1
ATOM 929 C C . ALA A 1 113 ? 16.755 1.004 -26.896 1.00 85.06 113 ALA A C 1
ATOM 931 O O . ALA A 1 113 ? 17.229 0.350 -27.827 1.00 85.06 113 ALA A O 1
ATOM 932 N N . ILE A 1 114 ? 16.806 0.561 -25.635 1.00 80.19 114 ILE A N 1
ATOM 933 C CA . ILE A 1 114 ? 17.364 -0.748 -25.265 1.00 80.19 114 ILE A CA 1
ATOM 934 C C . ILE A 1 114 ? 16.529 -1.876 -25.879 1.00 80.19 114 ILE A C 1
ATOM 936 O O . ILE A 1 114 ? 17.087 -2.818 -26.443 1.00 80.19 114 ILE A O 1
ATOM 940 N N . MET A 1 115 ? 15.199 -1.777 -25.819 1.00 79.50 115 MET A N 1
ATOM 941 C CA . MET A 1 115 ? 14.308 -2.768 -26.423 1.00 79.50 115 MET A CA 1
ATOM 942 C C . MET A 1 115 ? 14.476 -2.844 -27.945 1.00 79.50 115 MET A C 1
ATOM 944 O O . MET A 1 115 ? 14.495 -3.941 -28.506 1.00 79.50 115 MET A O 1
ATOM 948 N N . GLU A 1 116 ? 14.643 -1.707 -28.619 1.00 81.88 116 GLU A N 1
ATOM 949 C CA . GLU A 1 116 ? 14.880 -1.662 -30.063 1.00 81.88 116 GLU A CA 1
ATOM 950 C C . GLU A 1 116 ? 16.233 -2.281 -30.450 1.00 81.88 116 GLU A C 1
ATOM 952 O O . GLU A 1 116 ? 16.313 -3.065 -31.401 1.00 81.88 116 GLU A O 1
ATOM 957 N N . LEU A 1 117 ? 17.290 -2.016 -29.673 1.00 76.81 117 LEU A N 1
ATOM 958 C CA . LEU A 1 117 ? 18.587 -2.676 -29.842 1.00 76.81 117 LEU A CA 1
ATOM 959 C C . LEU A 1 117 ? 18.477 -4.193 -29.655 1.00 76.81 117 LEU A C 1
ATOM 961 O O . LEU A 1 117 ? 19.029 -4.944 -30.457 1.00 76.81 117 LEU A O 1
ATOM 965 N N . GLN A 1 118 ? 17.725 -4.651 -28.654 1.00 69.44 118 GLN A N 1
ATOM 966 C CA . GLN A 1 118 ? 17.518 -6.076 -28.398 1.00 69.44 118 GLN A CA 1
ATOM 967 C C . GLN A 1 118 ? 16.793 -6.767 -29.563 1.00 69.44 118 GLN A C 1
ATOM 969 O O . GLN A 1 118 ? 17.223 -7.824 -30.021 1.00 69.44 118 GLN A O 1
ATOM 974 N N . LEU A 1 119 ? 15.756 -6.127 -30.112 1.00 71.88 119 LEU A N 1
ATOM 975 C CA . LEU A 1 119 ? 15.046 -6.610 -31.300 1.00 71.88 119 LEU A CA 1
ATOM 976 C C . LEU A 1 119 ? 15.955 -6.682 -32.535 1.00 71.88 119 LEU A C 1
ATOM 978 O O . LEU A 1 119 ? 15.818 -7.593 -33.352 1.00 71.88 119 LEU A O 1
ATOM 982 N N . ASN A 1 120 ? 16.881 -5.736 -32.692 1.00 74.50 120 ASN A N 1
ATOM 983 C CA . ASN A 1 120 ? 17.840 -5.749 -33.796 1.00 74.50 120 ASN A CA 1
ATOM 984 C C . ASN A 1 120 ? 18.913 -6.833 -33.619 1.00 74.50 120 ASN A C 1
ATOM 986 O O . ASN A 1 120 ? 19.273 -7.487 -34.597 1.00 74.50 120 ASN A O 1
ATOM 990 N N . VAL A 1 121 ? 19.371 -7.085 -32.390 1.00 69.38 121 VAL A N 1
ATOM 991 C CA . VAL A 1 121 ? 20.257 -8.219 -32.081 1.00 69.38 121 VAL A CA 1
ATOM 992 C C . VAL A 1 121 ? 19.564 -9.545 -32.392 1.00 69.38 121 VAL A C 1
ATOM 994 O O . VAL A 1 121 ? 20.158 -10.385 -33.062 1.00 69.38 121 VAL A O 1
ATOM 997 N N . ASP A 1 122 ? 18.299 -9.711 -32.006 1.00 66.88 122 ASP A N 1
ATOM 998 C CA . ASP A 1 122 ? 17.534 -10.931 -32.294 1.00 66.88 122 ASP A CA 1
ATOM 999 C C . ASP A 1 122 ? 17.314 -11.151 -33.805 1.00 66.88 122 ASP A C 1
ATOM 1001 O O . ASP A 1 122 ? 17.266 -12.293 -34.267 1.00 66.88 122 ASP A O 1
ATOM 1005 N N . LYS A 1 123 ? 17.225 -10.073 -34.600 1.00 68.62 123 LYS A N 1
ATOM 1006 C CA . LYS A 1 123 ? 17.167 -10.144 -36.073 1.00 68.62 123 LYS A CA 1
ATOM 1007 C C . LYS A 1 123 ? 18.509 -10.512 -36.708 1.00 68.62 123 LYS A C 1
ATOM 1009 O O . LYS A 1 123 ? 18.522 -11.226 -37.707 1.00 68.62 123 LYS A O 1
ATOM 1014 N N . LEU A 1 124 ? 19.620 -10.009 -36.165 1.00 66.81 124 LEU A N 1
ATOM 1015 C CA . LEU A 1 124 ? 20.971 -10.264 -36.682 1.00 66.81 124 LEU A CA 1
ATOM 1016 C C . LEU A 1 124 ? 21.528 -11.622 -36.231 1.00 66.81 124 LEU A C 1
ATOM 1018 O O . LEU A 1 124 ? 22.315 -12.232 -36.949 1.00 66.81 124 LEU A O 1
ATOM 1022 N N . MET A 1 125 ? 21.103 -12.110 -35.066 1.00 61.38 125 MET A N 1
ATOM 1023 C CA . MET A 1 125 ? 21.451 -13.419 -34.516 1.00 61.38 125 MET A CA 1
ATOM 1024 C C . MET A 1 125 ? 20.182 -14.197 -34.158 1.00 61.38 125 MET A C 1
ATOM 1026 O O . MET A 1 125 ? 19.880 -14.388 -32.975 1.00 61.38 125 MET A O 1
ATOM 1030 N N . PRO A 1 126 ? 19.426 -14.690 -35.157 1.00 62.78 126 PRO A N 1
ATOM 1031 C CA . PRO A 1 126 ? 18.298 -15.555 -34.873 1.00 62.78 126 PRO A CA 1
ATOM 1032 C C . PRO A 1 126 ? 18.814 -16.781 -34.112 1.00 62.78 126 PRO A C 1
ATOM 1034 O O . PRO A 1 126 ? 19.760 -17.448 -34.536 1.00 62.78 126 PRO A O 1
ATOM 1037 N N . ARG A 1 127 ? 18.195 -17.086 -32.966 1.00 59.44 127 ARG A N 1
ATOM 1038 C CA . ARG A 1 127 ? 18.585 -18.196 -32.072 1.00 59.44 127 ARG A CA 1
ATOM 1039 C C . ARG A 1 127 ? 18.723 -19.551 -32.787 1.00 59.44 127 ARG A C 1
ATOM 1041 O O . ARG A 1 127 ? 19.464 -20.410 -32.317 1.00 59.44 127 ARG A O 1
ATOM 1048 N N . SER A 1 128 ? 18.078 -19.720 -33.941 1.00 58.97 128 SER A N 1
ATOM 1049 C CA . SER A 1 128 ? 18.214 -20.883 -34.823 1.00 58.97 128 SER A CA 1
ATOM 1050 C C . SER A 1 128 ? 19.613 -21.042 -35.440 1.00 58.97 128 SER A C 1
ATOM 1052 O O . SER A 1 128 ? 20.070 -22.172 -35.601 1.00 58.97 128 SER A O 1
ATOM 1054 N N . GLY A 1 129 ? 20.330 -19.951 -35.733 1.00 56.47 129 GLY A N 1
ATOM 1055 C CA . GLY A 1 129 ? 21.686 -19.994 -36.294 1.00 56.47 129 GLY A CA 1
ATOM 1056 C C . GLY A 1 129 ? 22.742 -20.416 -35.270 1.00 56.47 129 GLY A C 1
ATOM 1057 O O . GLY A 1 129 ? 23.602 -21.243 -35.560 1.00 56.47 129 GLY A O 1
ATOM 1058 N N . VAL A 1 130 ? 22.633 -19.924 -34.032 1.00 58.62 130 VAL A N 1
ATOM 1059 C CA . VAL A 1 130 ? 23.584 -20.241 -32.949 1.00 58.62 130 VAL A CA 1
ATOM 1060 C C . VAL A 1 130 ? 23.475 -21.709 -32.527 1.00 58.62 130 VAL A C 1
ATOM 1062 O O . VAL A 1 130 ? 24.487 -22.364 -32.279 1.00 58.62 130 VAL A O 1
ATOM 1065 N N . GLN A 1 131 ? 22.260 -22.264 -32.502 1.00 57.88 131 GLN A N 1
ATOM 1066 C CA . GLN A 1 131 ? 22.051 -23.688 -32.240 1.00 57.88 131 GLN A CA 1
ATOM 1067 C C . GLN A 1 131 ? 22.584 -24.569 -33.378 1.00 57.88 131 GLN A C 1
ATOM 1069 O O . GLN A 1 131 ? 23.218 -25.581 -33.089 1.00 57.88 131 GLN A O 1
ATOM 1074 N N . GLY A 1 132 ? 22.420 -24.169 -34.645 1.00 61.06 132 GLY A N 1
ATOM 1075 C CA . GLY A 1 132 ? 23.018 -24.866 -35.791 1.00 61.06 132 GLY A CA 1
ATOM 1076 C C . GLY A 1 132 ? 24.545 -24.947 -35.695 1.00 61.06 132 GLY A C 1
ATOM 1077 O O . GLY A 1 132 ? 25.106 -26.042 -35.708 1.00 61.06 132 GLY A O 1
ATOM 1078 N N . VAL A 1 133 ? 25.205 -23.809 -35.457 1.00 63.22 133 VAL A N 1
ATOM 1079 C CA . VAL A 1 133 ? 26.672 -23.725 -35.331 1.00 63.22 133 VAL A CA 1
ATOM 1080 C C . VAL A 1 133 ? 27.193 -24.514 -34.122 1.00 63.22 133 VAL A C 1
ATOM 1082 O O . VAL A 1 133 ? 28.188 -25.230 -34.226 1.00 63.22 133 VAL A O 1
ATOM 1085 N N . LEU A 1 134 ? 26.505 -24.467 -32.975 1.00 62.69 134 LEU A N 1
ATOM 1086 C CA . LEU A 1 134 ? 26.877 -25.273 -31.803 1.00 62.69 134 LEU A CA 1
ATOM 1087 C C . LEU A 1 134 ? 26.711 -26.782 -32.046 1.00 62.69 134 LEU A C 1
ATOM 1089 O O . LEU A 1 134 ? 27.472 -27.584 -31.497 1.00 62.69 134 LEU A O 1
ATOM 1093 N N . THR A 1 135 ? 25.742 -27.178 -32.871 1.00 65.69 135 THR A N 1
ATOM 1094 C CA . THR A 1 135 ? 25.504 -28.586 -33.222 1.00 65.69 135 THR A CA 1
ATOM 1095 C C . THR A 1 135 ? 26.550 -29.089 -34.222 1.00 65.69 135 THR A C 1
ATOM 1097 O O . THR A 1 135 ? 27.062 -30.201 -34.066 1.00 65.69 135 THR A O 1
ATOM 1100 N N . GLU A 1 136 ? 26.957 -28.261 -35.188 1.00 67.00 136 GLU A N 1
ATOM 1101 C CA . GLU A 1 136 ? 28.060 -28.553 -36.118 1.00 67.00 136 GLU A CA 1
ATOM 1102 C C . GLU A 1 136 ? 29.422 -28.636 -35.414 1.00 67.00 136 GLU A C 1
ATOM 1104 O O . GLU A 1 136 ? 30.220 -29.533 -35.698 1.00 67.00 136 GLU A O 1
ATOM 1109 N N . LEU A 1 137 ? 29.680 -27.763 -34.435 1.00 68.38 137 LEU A N 1
ATOM 1110 C CA . LEU A 1 137 ? 30.901 -27.814 -33.627 1.00 68.38 137 LEU A CA 1
ATOM 1111 C C . LEU A 1 137 ? 30.955 -29.074 -32.750 1.00 68.38 137 LEU A C 1
ATOM 1113 O O . LEU A 1 137 ? 31.999 -29.722 -32.675 1.00 68.38 137 LEU A O 1
ATOM 1117 N N . ARG A 1 138 ? 29.832 -29.475 -32.135 1.00 72.31 138 ARG A N 1
ATOM 1118 C CA . ARG A 1 138 ? 29.749 -30.722 -31.348 1.00 72.31 138 ARG A CA 1
ATOM 1119 C C . ARG A 1 138 ? 29.938 -31.969 -32.205 1.00 72.31 138 ARG A C 1
ATOM 1121 O O . ARG A 1 138 ? 30.698 -32.856 -31.825 1.00 72.31 138 ARG A O 1
ATOM 1128 N N . THR A 1 139 ? 29.290 -32.027 -33.366 1.00 70.00 139 THR A N 1
ATOM 1129 C CA . THR A 1 139 ? 29.424 -33.168 -34.284 1.00 70.00 139 THR A CA 1
ATOM 1130 C C . THR A 1 139 ? 30.827 -33.245 -34.891 1.00 70.00 139 THR A C 1
ATOM 1132 O O . THR A 1 139 ? 31.375 -34.339 -35.020 1.00 70.00 139 THR A O 1
ATOM 1135 N N . SER A 1 140 ? 31.462 -32.107 -35.186 1.00 71.38 140 SER A N 1
ATOM 1136 C CA . SER A 1 140 ? 32.861 -32.056 -35.636 1.00 71.38 140 SER A CA 1
ATOM 1137 C C . SER A 1 140 ? 33.850 -32.494 -34.550 1.00 71.38 140 SER A C 1
ATOM 1139 O O . SER A 1 140 ? 34.811 -33.202 -34.849 1.00 71.38 140 SER A O 1
ATOM 1141 N N . ALA A 1 141 ? 33.610 -32.126 -33.287 1.00 66.81 141 ALA A N 1
ATOM 1142 C CA . ALA A 1 141 ? 34.426 -32.569 -32.156 1.00 66.81 141 ALA A CA 1
ATOM 1143 C C . ALA A 1 141 ? 34.292 -34.082 -31.899 1.00 66.81 141 ALA A C 1
ATOM 1145 O O . ALA A 1 141 ? 35.301 -34.754 -31.697 1.00 66.81 141 ALA A O 1
ATOM 1146 N N . GLN A 1 142 ? 33.079 -34.641 -31.993 1.00 66.19 142 GLN A N 1
ATOM 1147 C CA . GLN A 1 142 ? 32.852 -36.087 -31.865 1.00 66.19 142 GLN A CA 1
ATOM 1148 C C . GLN A 1 142 ? 33.528 -36.892 -32.982 1.00 66.19 142 GLN A C 1
ATOM 1150 O O . GLN A 1 142 ? 34.158 -37.905 -32.697 1.00 66.19 142 GLN A O 1
ATOM 1155 N N . ARG A 1 143 ? 33.488 -36.433 -34.242 1.00 67.31 143 ARG A N 1
ATOM 1156 C CA . ARG A 1 143 ? 34.179 -37.126 -35.351 1.00 67.31 143 ARG A CA 1
ATOM 1157 C C . ARG A 1 143 ? 35.696 -37.188 -35.172 1.00 67.31 143 ARG A C 1
ATOM 1159 O O . ARG A 1 143 ? 36.319 -38.137 -35.630 1.00 67.31 143 ARG A O 1
ATOM 1166 N N . ARG A 1 144 ? 36.296 -36.201 -34.499 1.00 60.50 144 ARG A N 1
ATOM 1167 C CA . ARG A 1 144 ? 37.734 -36.205 -34.186 1.00 60.50 144 ARG A CA 1
ATOM 1168 C C . ARG A 1 144 ? 38.098 -37.166 -33.052 1.00 60.50 144 ARG A C 1
ATOM 1170 O O . ARG A 1 144 ? 39.225 -37.634 -33.030 1.00 60.50 144 ARG A O 1
ATOM 1177 N N . GLN A 1 145 ? 37.169 -37.475 -32.147 1.00 56.75 145 GLN A N 1
ATOM 1178 C CA . GLN A 1 145 ? 37.397 -38.423 -31.047 1.00 56.75 145 GLN A CA 1
ATOM 1179 C C . GLN A 1 145 ? 37.255 -39.895 -31.460 1.00 56.75 145 GLN A C 1
ATOM 1181 O O . GLN A 1 145 ? 37.784 -40.756 -30.774 1.00 56.75 145 GLN A O 1
ATOM 1186 N N . VAL A 1 146 ? 36.560 -40.189 -32.563 1.00 56.25 146 VAL A N 1
ATOM 1187 C CA . VAL A 1 146 ? 36.340 -41.569 -33.047 1.00 56.25 146 VAL A CA 1
ATOM 1188 C C . VAL A 1 146 ? 37.471 -42.063 -33.969 1.00 56.25 146 VAL A C 1
ATOM 1190 O O . VAL A 1 146 ? 37.564 -43.253 -34.238 1.00 56.25 146 VAL A O 1
ATOM 1193 N N . ASN A 1 147 ? 38.354 -41.170 -34.428 1.00 50.81 147 ASN A N 1
ATOM 1194 C CA . ASN A 1 147 ? 39.508 -41.497 -35.280 1.00 50.81 147 ASN A CA 1
ATOM 1195 C C . ASN A 1 147 ? 40.845 -41.559 -34.504 1.00 50.81 147 ASN A C 1
ATOM 1197 O O . ASN A 1 147 ? 41.900 -41.346 -35.104 1.00 50.81 147 ASN A O 1
ATOM 1201 N N . VAL A 1 148 ? 40.801 -41.806 -33.189 1.00 46.50 148 VAL A N 1
ATOM 1202 C CA . VAL A 1 148 ? 41.976 -42.073 -32.335 1.00 46.50 148 VAL A CA 1
ATOM 1203 C C . VAL A 1 148 ? 41.916 -43.506 -31.835 1.00 46.50 148 VAL A C 1
ATOM 1205 O O . VAL A 1 148 ? 40.821 -43.905 -31.381 1.00 46.50 148 VAL A O 1
#

Foldseek 3Di:
DPPQAAPPPSPDGFFKDFPPDDHTHDPVVVVVQLVVCLPPPARADPPPRHGGQWMQGNVRDTDGSDSPPPPPPPDPDDDDPPPPPPPP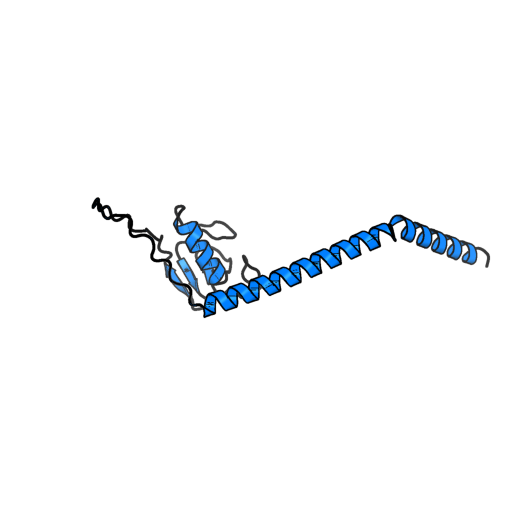DPPVNVVVVVVVVVVVVVVVVVVVVVVVVVVVVCVVCVVVVVVVVVVVVVVVVVVVVVVD

Sequence (148 aa):
MDSELCEVCFIDTANAKLDGCWHKFCAGCTIEWSRAEACRNGFTCPKCRQPSTFFVNEAGKRIKLRRNRRRRRRRWMSTTPVRPEVLRRTTAEDRILRGMRSEYRAIVREIDAIMELQLNVDKLMPRSGVQGVLTELRTSAQRRQVNV